Protein AF-A0A0L0WC09-F1 (afdb_monomer_lite)

Foldseek 3Di:
DPDPPDDCVVVVVVVVVVVLVVLVVVCVVLVVVVVVPDDDDLVVSCVVSVNDSVVSVVSVVVCVVVPVDPDD

Structure (mmCIF, N/CA/C/O backbone):
data_AF-A0A0L0WC09-F1
#
_entry.id   AF-A0A0L0WC09-F1
#
loop_
_atom_site.group_PDB
_atom_site.id
_atom_site.type_symbol
_atom_site.label_atom_id
_atom_site.label_alt_id
_atom_site.label_comp_id
_atom_site.label_asym_id
_atom_site.label_entity_id
_atom_site.label_seq_id
_atom_site.pdbx_PDB_ins_code
_atom_site.Cartn_x
_atom_site.Cartn_y
_atom_site.Cartn_z
_atom_site.occupancy
_atom_site.B_iso_or_equiv
_atom_site.auth_seq_id
_atom_site.auth_comp_id
_atom_site.auth_asym_id
_atom_site.auth_atom_id
_atom_site.pdbx_PDB_model_num
ATOM 1 N N . MET A 1 1 ? 11.455 -1.512 -40.366 1.00 43.62 1 MET A N 1
ATOM 2 C CA . MET A 1 1 ? 11.742 -2.296 -39.147 1.00 43.62 1 MET A CA 1
ATOM 3 C C . MET A 1 1 ? 12.034 -1.276 -38.068 1.00 43.62 1 MET A C 1
ATOM 5 O O . MET A 1 1 ? 13.038 -0.592 -38.190 1.00 43.62 1 MET A O 1
ATOM 9 N N . GLU A 1 2 ? 11.104 -1.056 -37.137 1.00 51.56 2 GLU A N 1
ATOM 10 C CA . GLU A 1 2 ? 11.343 -0.137 -36.017 1.00 51.56 2 GLU A CA 1
ATOM 11 C C . GLU A 1 2 ? 12.514 -0.6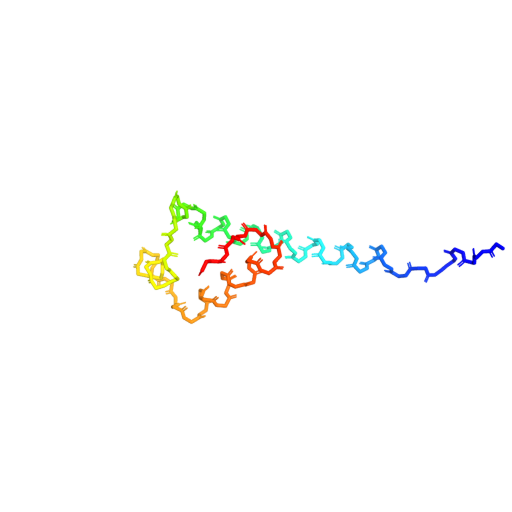47 -35.178 1.00 51.56 2 GLU A C 1
ATOM 13 O O . GLU A 1 2 ? 12.626 -1.840 -34.898 1.00 51.56 2 GLU A O 1
ATOM 18 N N . ASP A 1 3 ? 13.417 0.265 -34.846 1.00 50.97 3 ASP A N 1
ATOM 19 C CA . ASP A 1 3 ? 14.677 0.006 -34.168 1.00 50.97 3 ASP A CA 1
ATOM 20 C C . ASP A 1 3 ? 14.399 -0.374 -32.699 1.00 50.97 3 ASP A C 1
ATOM 22 O O . ASP A 1 3 ? 14.159 0.472 -31.841 1.00 50.97 3 ASP A O 1
ATOM 26 N N . ILE A 1 4 ? 14.393 -1.676 -32.396 1.00 58.06 4 ILE A N 1
ATOM 2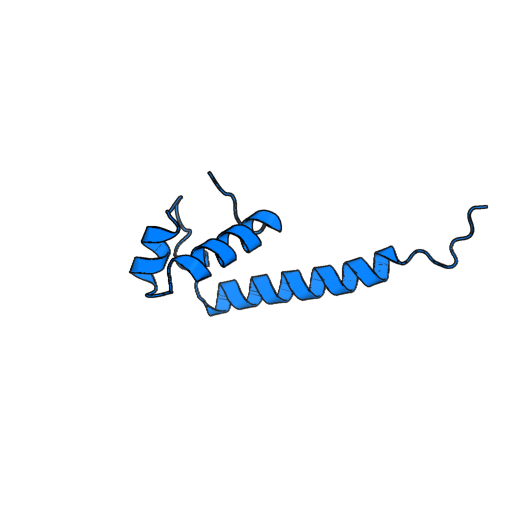7 C CA . ILE A 1 4 ? 14.082 -2.251 -31.066 1.00 58.06 4 ILE A CA 1
ATOM 28 C C . ILE A 1 4 ? 15.144 -1.872 -29.998 1.00 58.06 4 ILE A C 1
ATOM 30 O O . ILE A 1 4 ? 15.032 -2.237 -28.829 1.00 58.06 4 ILE A O 1
ATOM 34 N N . LYS A 1 5 ? 16.192 -1.112 -30.345 1.00 62.34 5 LYS A N 1
ATOM 35 C CA . LYS A 1 5 ? 17.418 -1.017 -29.538 1.00 62.34 5 LYS A CA 1
ATOM 36 C C . LYS A 1 5 ? 17.378 -0.170 -28.258 1.00 62.34 5 LYS A C 1
ATOM 38 O O . LYS A 1 5 ? 18.311 -0.312 -27.476 1.00 62.34 5 LYS A O 1
ATOM 43 N N . TYR A 1 6 ? 16.347 0.635 -27.978 1.00 71.94 6 TYR A N 1
ATOM 44 C CA . TYR A 1 6 ? 16.317 1.471 -26.757 1.00 71.94 6 TYR A CA 1
ATOM 45 C C . TYR A 1 6 ? 14.911 1.754 -26.205 1.00 71.94 6 TYR A C 1
ATOM 47 O O . TYR A 1 6 ? 14.587 2.898 -25.904 1.00 71.94 6 TYR A O 1
ATOM 55 N N . ASN A 1 7 ? 14.044 0.750 -26.043 1.00 82.62 7 ASN A N 1
ATOM 56 C CA . ASN A 1 7 ? 12.804 0.972 -25.290 1.00 82.62 7 ASN A CA 1
ATOM 57 C C . ASN A 1 7 ? 13.105 0.960 -23.775 1.00 82.62 7 ASN A C 1
ATOM 59 O O . ASN A 1 7 ? 13.419 -0.110 -23.253 1.00 82.62 7 ASN A O 1
ATOM 63 N N . PRO A 1 8 ? 13.000 2.085 -23.036 1.00 88.88 8 PRO A N 1
ATOM 64 C CA . PRO A 1 8 ? 13.327 2.107 -21.611 1.00 88.88 8 PRO A CA 1
ATOM 65 C C . PRO A 1 8 ? 12.200 1.541 -20.729 1.00 88.88 8 PRO A C 1
ATOM 67 O O . PRO A 1 8 ? 12.395 1.326 -19.531 1.00 88.88 8 PRO A O 1
ATOM 70 N N . LYS A 1 9 ? 11.017 1.283 -21.305 1.00 93.50 9 LYS A N 1
ATOM 71 C CA . LYS A 1 9 ? 9.821 0.811 -20.596 1.00 93.50 9 LYS A CA 1
ATOM 72 C C . LYS A 1 9 ? 10.068 -0.419 -19.707 1.00 93.50 9 LYS A C 1
ATOM 74 O O . LYS A 1 9 ? 9.590 -0.392 -18.576 1.00 93.50 9 LYS A O 1
ATOM 79 N N . PRO A 1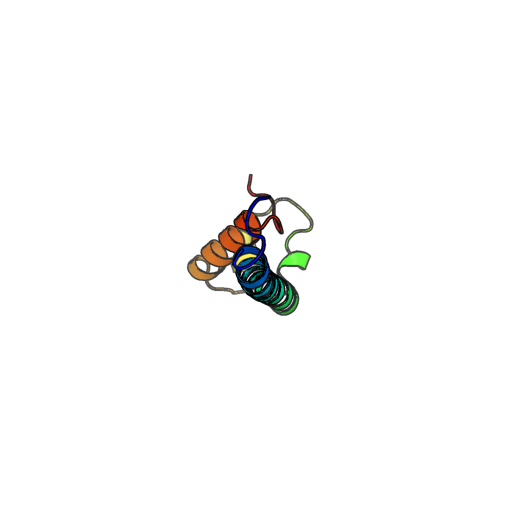 10 ? 10.821 -1.460 -20.122 1.00 92.94 10 PRO A N 1
ATOM 80 C CA . PRO A 1 10 ? 11.088 -2.607 -19.255 1.00 92.94 10 PRO A CA 1
ATOM 81 C C . PRO A 1 10 ? 11.817 -2.224 -17.961 1.00 92.94 10 PRO A C 1
ATOM 83 O O . PRO A 1 10 ? 11.451 -2.714 -16.897 1.00 92.94 10 PRO A O 1
ATOM 86 N N . TYR A 1 11 ? 12.787 -1.307 -18.022 1.00 93.12 11 TYR A N 1
ATOM 87 C CA . TYR A 1 11 ? 13.524 -0.851 -16.839 1.00 93.12 11 TYR A CA 1
ATOM 88 C C . TYR A 1 11 ? 12.637 -0.035 -15.896 1.00 93.12 11 TYR A C 1
ATOM 90 O O . TYR A 1 11 ? 12.653 -0.259 -14.687 1.00 93.12 11 TYR A O 1
ATOM 98 N N . TYR A 1 12 ? 11.817 0.870 -16.441 1.00 95.38 12 TYR A N 1
ATOM 99 C CA . TYR A 1 12 ? 10.852 1.621 -15.635 1.00 95.38 12 TYR A CA 1
ATOM 100 C C . TYR A 1 12 ? 9.831 0.701 -14.966 1.00 95.38 12 TYR A C 1
ATOM 102 O O . TYR A 1 12 ? 9.551 0.873 -13.782 1.00 95.38 12 TYR A O 1
ATOM 110 N N . ASN A 1 13 ? 9.344 -0.317 -15.679 1.00 95.88 13 ASN A N 1
ATOM 111 C CA . ASN A 1 13 ? 8.437 -1.312 -15.116 1.00 95.88 13 ASN A CA 1
ATOM 112 C C . ASN A 1 13 ? 9.094 -2.098 -13.975 1.00 95.88 13 ASN A C 1
ATOM 114 O O . ASN A 1 13 ? 8.462 -2.308 -12.949 1.00 95.88 13 ASN A O 1
ATOM 118 N N . MET A 1 14 ? 10.365 -2.495 -14.102 1.00 96.88 14 MET A N 1
ATOM 119 C CA . MET A 1 14 ? 11.080 -3.177 -13.013 1.00 96.88 14 MET A CA 1
ATOM 120 C C . MET A 1 14 ? 11.157 -2.310 -11.750 1.00 96.88 14 MET A C 1
ATOM 122 O O . MET A 1 14 ? 10.881 -2.793 -10.653 1.00 96.88 14 MET A O 1
ATOM 126 N N . VAL A 1 15 ? 11.489 -1.023 -11.899 1.00 97.06 15 VAL A N 1
ATOM 127 C CA . VAL A 1 15 ? 11.544 -0.078 -10.771 1.00 97.06 15 VAL A CA 1
ATOM 128 C C . VAL A 1 15 ? 10.158 0.143 -10.165 1.00 97.06 15 VAL A C 1
ATOM 130 O O . VAL A 1 15 ? 10.029 0.189 -8.942 1.00 97.06 15 VAL A O 1
ATOM 133 N N . GLN A 1 16 ? 9.126 0.270 -10.999 1.00 96.31 16 GLN A N 1
ATOM 134 C CA . GLN A 1 16 ? 7.751 0.456 -10.542 1.00 96.31 16 GLN A CA 1
ATOM 135 C C . GLN A 1 16 ? 7.250 -0.771 -9.774 1.00 96.31 16 GLN A C 1
ATOM 137 O O . GLN A 1 16 ? 6.808 -0.633 -8.636 1.00 96.31 16 GLN A O 1
ATOM 142 N N . ASN A 1 17 ? 7.434 -1.970 -10.331 1.00 96.88 17 ASN A N 1
ATOM 143 C CA . ASN A 1 17 ? 7.054 -3.227 -9.688 1.00 96.88 17 ASN A CA 1
ATOM 144 C C . ASN A 1 17 ? 7.761 -3.405 -8.340 1.00 96.88 17 ASN A C 1
ATOM 146 O O . ASN A 1 17 ? 7.148 -3.856 -7.374 1.00 96.88 17 ASN A O 1
ATOM 150 N N . TYR A 1 18 ? 9.041 -3.028 -8.248 1.00 98.00 18 TYR A N 1
ATOM 151 C CA . TYR A 1 18 ? 9.774 -3.060 -6.984 1.00 98.00 18 TYR A CA 1
ATOM 152 C C . TYR A 1 18 ? 9.129 -2.149 -5.928 1.00 98.00 18 TYR A C 1
ATOM 154 O O . TYR A 1 18 ? 8.891 -2.593 -4.806 1.00 98.00 18 TYR A O 1
ATOM 162 N N . LYS A 1 19 ? 8.785 -0.906 -6.288 1.00 97.06 19 LYS A N 1
ATOM 163 C CA . LYS A 1 19 ? 8.122 0.042 -5.375 1.00 97.06 19 LYS A CA 1
ATOM 164 C C . LYS A 1 19 ? 6.742 -0.449 -4.936 1.00 97.06 19 LYS A C 1
ATOM 166 O O . LYS A 1 19 ? 6.433 -0.403 -3.749 1.00 97.06 19 LYS A O 1
ATOM 171 N N . GLU A 1 20 ? 5.932 -0.947 -5.865 1.00 97.75 20 GLU A N 1
ATOM 172 C CA . GLU A 1 20 ? 4.605 -1.503 -5.561 1.00 97.75 20 GLU A CA 1
ATOM 173 C C . GLU A 1 20 ? 4.705 -2.729 -4.650 1.00 97.75 20 GLU A C 1
ATOM 175 O O . GLU A 1 20 ? 3.961 -2.850 -3.680 1.00 97.75 20 GLU A O 1
ATOM 180 N N . THR A 1 21 ? 5.704 -3.584 -4.874 1.00 98.00 21 THR A N 1
ATOM 181 C CA . THR A 1 21 ? 5.982 -4.736 -4.008 1.00 98.00 21 THR A CA 1
ATOM 182 C C . THR A 1 21 ? 6.378 -4.297 -2.592 1.00 98.00 21 THR A C 1
ATOM 184 O O . THR A 1 21 ? 5.927 -4.884 -1.609 1.00 98.00 21 THR A O 1
ATOM 187 N N . GLN A 1 22 ? 7.183 -3.238 -2.447 1.00 98.12 22 GLN A N 1
ATOM 188 C CA . GLN A 1 22 ? 7.506 -2.671 -1.131 1.00 98.12 22 GLN A CA 1
ATOM 189 C C . GLN A 1 22 ? 6.271 -2.095 -0.424 1.00 98.12 22 GLN A C 1
ATOM 191 O O . GLN A 1 22 ? 6.125 -2.244 0.794 1.00 98.12 22 GLN A O 1
ATOM 196 N N . LEU A 1 23 ? 5.368 -1.454 -1.170 1.00 97.75 23 LEU A N 1
ATOM 197 C CA . LEU A 1 23 ? 4.096 -0.971 -0.635 1.00 97.75 23 LEU A CA 1
ATOM 198 C C . LEU A 1 23 ? 3.223 -2.136 -0.157 1.00 97.75 23 LEU A C 1
ATOM 200 O O . LEU A 1 23 ? 2.748 -2.100 0.972 1.00 97.75 23 LEU A O 1
ATOM 204 N N . LEU A 1 24 ? 3.113 -3.213 -0.936 1.00 97.69 24 LEU A N 1
ATOM 205 C CA . LEU A 1 24 ? 2.399 -4.422 -0.521 1.00 97.69 24 LEU A CA 1
ATOM 206 C C . LEU A 1 24 ? 2.971 -5.009 0.778 1.00 97.69 24 LEU A C 1
ATOM 208 O O . LEU A 1 24 ? 2.233 -5.254 1.731 1.00 97.69 24 LEU A O 1
ATOM 212 N N . PHE A 1 25 ? 4.291 -5.199 0.855 1.00 98.12 25 PHE A N 1
ATOM 213 C CA . PHE A 1 25 ? 4.913 -5.758 2.058 1.00 98.12 25 PHE A CA 1
ATOM 214 C C . PHE A 1 25 ? 4.777 -4.852 3.282 1.00 98.12 25 PHE A C 1
ATOM 216 O O . PHE A 1 25 ? 4.614 -5.352 4.396 1.00 98.12 25 PHE A O 1
ATOM 223 N N . SER A 1 26 ? 4.823 -3.531 3.103 1.00 97.25 26 SER A N 1
ATOM 224 C CA . SER A 1 26 ? 4.554 -2.612 4.213 1.00 97.25 26 SER A CA 1
ATOM 225 C C . SER A 1 26 ? 3.103 -2.699 4.687 1.00 97.25 26 SER A C 1
ATOM 227 O O . SER A 1 26 ? 2.892 -2.655 5.894 1.00 97.25 26 SER A O 1
ATOM 229 N N . ALA A 1 27 ? 2.132 -2.928 3.798 1.00 96.56 27 ALA A N 1
ATOM 230 C CA . ALA A 1 27 ? 0.721 -3.034 4.172 1.00 96.56 27 ALA A CA 1
ATOM 231 C C . ALA A 1 27 ? 0.467 -4.299 4.998 1.00 96.56 27 ALA A C 1
ATOM 233 O O . ALA A 1 27 ? -0.235 -4.241 6.003 1.00 96.56 27 ALA A O 1
ATOM 234 N N . ILE A 1 28 ? 1.116 -5.410 4.628 1.00 96.31 28 ILE A N 1
ATOM 235 C CA . ILE A 1 28 ? 1.116 -6.657 5.409 1.00 96.31 28 ILE A CA 1
ATOM 236 C C . ILE A 1 28 ? 1.757 -6.427 6.782 1.00 96.31 28 ILE A C 1
ATOM 238 O O . ILE A 1 28 ? 1.205 -6.821 7.801 1.00 96.31 28 ILE A O 1
ATOM 242 N N . ARG A 1 29 ? 2.921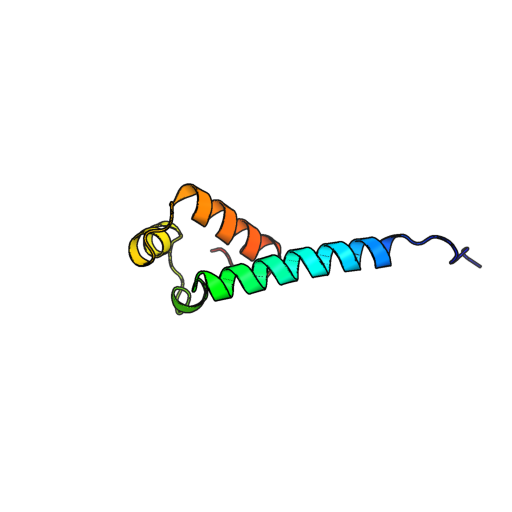 -5.770 6.830 1.00 96.44 29 ARG A N 1
ATOM 243 C CA . ARG A 1 29 ? 3.641 -5.527 8.091 1.00 96.44 29 ARG A CA 1
ATOM 244 C C . ARG A 1 29 ? 2.883 -4.599 9.044 1.00 96.44 29 ARG A C 1
ATOM 246 O O . ARG A 1 29 ? 3.042 -4.728 10.254 1.00 96.44 29 ARG A O 1
ATOM 253 N N . LEU A 1 30 ? 2.131 -3.651 8.497 1.00 94.31 30 LEU A N 1
ATOM 254 C CA . LEU A 1 30 ? 1.276 -2.723 9.236 1.00 94.31 30 LEU A CA 1
ATOM 255 C C . LEU A 1 30 ? -0.123 -3.298 9.509 1.00 94.31 30 LEU A C 1
ATOM 257 O O . LEU A 1 30 ? -0.976 -2.578 10.011 1.00 94.31 30 LEU A O 1
ATOM 261 N N . ASP A 1 31 ? -0.365 -4.559 9.150 1.00 94.44 31 ASP A N 1
ATOM 262 C CA . ASP A 1 31 ? -1.637 -5.258 9.349 1.00 94.44 31 ASP A CA 1
ATOM 263 C C . ASP A 1 31 ? -2.866 -4.536 8.759 1.00 94.44 31 ASP A C 1
ATOM 265 O O . ASP A 1 31 ? -3.990 -4.659 9.235 1.00 94.44 31 ASP A O 1
ATOM 269 N N . ILE A 1 32 ? -2.666 -3.779 7.674 1.00 95.25 32 ILE A N 1
ATOM 270 C CA . ILE A 1 32 ? -3.723 -2.952 7.070 1.00 95.25 32 ILE A CA 1
ATOM 271 C C . ILE A 1 32 ? -4.865 -3.806 6.519 1.00 95.25 32 ILE A C 1
ATOM 273 O O . ILE A 1 32 ? -6.022 -3.409 6.594 1.00 95.25 32 ILE A O 1
ATOM 277 N N . PHE A 1 33 ? -4.557 -4.978 5.961 1.00 94.56 33 PHE A N 1
ATOM 278 C CA . PHE A 1 33 ? -5.564 -5.837 5.336 1.00 94.56 33 PHE A CA 1
ATOM 279 C C . PHE A 1 33 ? -6.520 -6.486 6.339 1.00 94.56 33 PHE A C 1
ATOM 281 O O . PHE A 1 33 ? -7.655 -6.780 5.970 1.00 94.56 33 PHE A O 1
ATOM 288 N N . SER A 1 34 ? -6.106 -6.661 7.595 1.00 94.06 34 SER A N 1
ATOM 289 C CA . SER A 1 34 ? -6.975 -7.196 8.649 1.00 94.06 34 SER A CA 1
ATOM 290 C C . SER A 1 34 ? -8.114 -6.234 9.000 1.00 94.06 34 SER A C 1
ATOM 292 O O . SER A 1 34 ? -9.220 -6.669 9.311 1.00 94.06 34 SER A O 1
ATOM 294 N N . GLU A 1 35 ? -7.885 -4.928 8.845 1.00 94.06 35 GLU A N 1
ATOM 295 C CA . GLU A 1 35 ? -8.888 -3.881 9.075 1.00 94.06 35 GLU A CA 1
ATOM 296 C C . GLU A 1 35 ? -9.888 -3.735 7.913 1.00 94.06 35 GLU A C 1
ATOM 298 O O . GLU A 1 35 ? -10.911 -3.073 8.054 1.00 94.06 35 GLU A O 1
ATOM 303 N N . LEU A 1 36 ? -9.619 -4.357 6.761 1.00 91.88 36 LEU A N 1
ATOM 304 C CA . LEU A 1 36 ? -10.360 -4.169 5.506 1.00 91.88 36 LEU A CA 1
ATOM 305 C C . LEU A 1 36 ? -11.328 -5.322 5.190 1.00 91.88 36 LEU A C 1
ATOM 307 O O . LEU A 1 36 ? -11.604 -5.609 4.025 1.00 91.88 36 LEU A O 1
ATOM 311 N N . SER A 1 37 ? -11.841 -6.002 6.219 1.00 86.69 37 SER A N 1
ATOM 312 C CA . SER A 1 37 ? -12.860 -7.054 6.051 1.00 86.69 37 SER A CA 1
ATOM 313 C C . SER A 1 37 ? -14.190 -6.518 5.498 1.00 86.69 37 SER A C 1
ATOM 315 O O . SER A 1 37 ? -14.906 -7.241 4.806 1.00 86.69 37 SER A O 1
ATOM 317 N N . GLU A 1 38 ? -14.480 -5.238 5.741 1.00 89.88 38 GLU A N 1
ATOM 318 C CA . GLU A 1 38 ? -15.604 -4.482 5.191 1.00 89.88 38 GLU A CA 1
ATOM 319 C C . GLU A 1 38 ? -15.136 -3.088 4.729 1.00 89.88 38 GLU A C 1
ATOM 321 O O . GLU A 1 38 ? -13.998 -2.680 4.970 1.00 89.88 38 GLU A O 1
ATOM 326 N N . PHE A 1 39 ? -16.013 -2.332 4.056 1.00 92.00 39 PHE A N 1
ATOM 327 C CA . PHE A 1 39 ? -15.733 -0.924 3.759 1.00 92.00 39 PHE A CA 1
ATOM 328 C C . PHE A 1 39 ? -15.621 -0.131 5.065 1.00 92.00 39 PHE A C 1
ATOM 330 O O . PHE A 1 39 ? -16.597 -0.004 5.799 1.00 92.00 39 PHE A O 1
ATOM 337 N N . ILE A 1 40 ? -14.446 0.443 5.304 1.00 94.81 40 ILE A N 1
ATOM 338 C CA . ILE A 1 40 ? -14.096 1.151 6.536 1.00 94.81 40 ILE A CA 1
ATOM 339 C C . ILE A 1 40 ? -13.434 2.492 6.203 1.00 94.81 40 ILE A C 1
ATOM 341 O O . ILE A 1 40 ? -12.779 2.648 5.164 1.00 94.81 40 ILE A O 1
ATOM 345 N N . SER A 1 41 ? -13.611 3.489 7.067 1.00 93.94 41 SER A N 1
ATOM 346 C CA . SER A 1 41 ? -12.972 4.795 6.890 1.00 93.94 41 SER A CA 1
ATOM 347 C C . SER A 1 41 ? -11.499 4.782 7.317 1.00 93.94 41 SER A C 1
ATOM 349 O O . SER A 1 41 ? -11.089 4.056 8.221 1.00 93.94 41 SER A O 1
ATOM 351 N N . ALA A 1 42 ? -10.680 5.644 6.706 1.00 94.12 42 ALA A N 1
ATOM 352 C CA . ALA A 1 42 ? -9.285 5.821 7.123 1.00 94.12 42 ALA A CA 1
ATOM 353 C C . ALA A 1 42 ? -9.178 6.297 8.586 1.00 94.12 42 ALA A C 1
ATOM 355 O O . ALA A 1 42 ? -8.202 6.004 9.276 1.00 94.12 42 ALA A O 1
ATOM 356 N N . GLU A 1 43 ? -10.181 7.041 9.051 1.00 94.88 43 GLU A N 1
ATOM 357 C CA . GLU A 1 43 ? -10.376 7.446 10.437 1.00 94.88 43 GLU A CA 1
ATOM 358 C C . GLU A 1 43 ? -10.501 6.260 11.391 1.00 94.88 43 GLU A C 1
ATOM 360 O O . GLU A 1 43 ? -9.785 6.223 12.390 1.00 94.88 43 GLU A O 1
ATOM 365 N N . GLU A 1 44 ? -11.377 5.306 11.086 1.00 95.00 44 GLU A N 1
ATOM 366 C CA . GLU A 1 44 ? -11.595 4.123 11.923 1.00 95.00 44 GLU A CA 1
ATOM 367 C C . GLU A 1 44 ? -10.352 3.236 11.955 1.00 95.00 44 GLU A C 1
ATOM 369 O O . GLU A 1 44 ? -9.910 2.865 13.040 1.00 95.00 44 GLU A O 1
ATOM 374 N N . ILE A 1 45 ? -9.700 3.007 10.808 1.00 95.25 45 ILE A N 1
ATOM 375 C CA . ILE A 1 45 ? -8.432 2.259 10.772 1.00 95.25 45 ILE A CA 1
ATOM 376 C C . ILE A 1 45 ? -7.379 2.953 11.652 1.00 95.25 45 ILE A C 1
ATOM 378 O O . ILE A 1 45 ? -6.671 2.295 12.415 1.00 95.25 45 ILE A O 1
ATOM 382 N N . ALA A 1 46 ? -7.267 4.287 11.598 1.00 96.00 46 ALA A N 1
ATOM 383 C CA . ALA A 1 46 ? -6.328 5.030 12.444 1.00 96.00 46 ALA A CA 1
ATOM 384 C C . ALA A 1 46 ? -6.635 4.864 13.941 1.00 96.00 46 ALA A C 1
ATOM 386 O O . ALA A 1 46 ? -5.709 4.780 14.748 1.00 96.00 46 ALA A O 1
ATOM 387 N N . MET A 1 47 ? -7.917 4.812 14.314 1.00 95.81 47 MET A N 1
ATOM 388 C CA . MET A 1 47 ? -8.342 4.583 15.696 1.00 95.81 47 MET A CA 1
ATOM 389 C C . MET A 1 47 ? -8.031 3.157 16.162 1.00 95.81 47 MET A C 1
ATOM 391 O O . MET A 1 47 ? -7.512 2.998 17.265 1.00 95.81 47 MET A O 1
ATOM 395 N N . ASN A 1 48 ? -8.281 2.148 15.324 1.00 94.75 48 ASN A N 1
ATOM 396 C CA . ASN A 1 48 ? -8.060 0.737 15.656 1.00 94.75 48 ASN A CA 1
ATOM 397 C C . ASN A 1 48 ? -6.569 0.392 15.775 1.00 94.75 48 ASN A C 1
ATOM 399 O O . ASN A 1 48 ? -6.153 -0.318 16.687 1.00 94.75 48 ASN A O 1
ATOM 403 N N . THR A 1 49 ? -5.752 0.939 14.875 1.00 94.19 49 THR A N 1
ATOM 404 C CA . THR A 1 49 ? -4.312 0.638 14.788 1.00 94.19 49 THR A CA 1
ATOM 405 C C . THR A 1 49 ? -3.435 1.580 15.617 1.00 94.19 49 THR A C 1
ATOM 407 O O . THR A 1 49 ? -2.259 1.299 15.854 1.00 94.19 49 THR A O 1
ATOM 410 N N . GLY A 1 50 ? -3.969 2.734 16.028 1.00 96.00 50 GLY A N 1
ATOM 411 C CA . GLY A 1 50 ? -3.202 3.808 16.661 1.00 96.00 50 GLY A CA 1
ATOM 412 C C . GLY A 1 50 ? -2.269 4.561 15.702 1.00 96.00 50 GLY A C 1
ATOM 413 O O . GLY A 1 50 ? -1.431 5.352 16.144 1.00 96.00 50 GLY A O 1
ATOM 414 N N . TYR A 1 51 ? -2.377 4.336 14.389 1.00 96.25 51 TYR A N 1
ATOM 415 C CA . TYR A 1 51 ? -1.559 5.034 13.402 1.00 96.25 51 TYR A CA 1
ATOM 416 C C . TYR A 1 51 ? -1.967 6.495 13.231 1.00 96.25 51 TYR A C 1
ATOM 418 O O . TYR A 1 51 ? -3.115 6.900 13.410 1.00 96.25 51 TYR A O 1
ATOM 426 N N . ASN A 1 52 ? -1.002 7.325 12.828 1.00 96.81 52 ASN A N 1
ATOM 427 C CA . ASN A 1 52 ? -1.294 8.719 12.532 1.00 96.81 52 ASN A CA 1
ATOM 428 C C . ASN A 1 52 ? -2.275 8.817 11.355 1.00 96.81 52 ASN A C 1
ATOM 430 O O . ASN A 1 52 ? -1.935 8.454 10.228 1.00 96.81 52 ASN A O 1
ATOM 434 N N . LYS A 1 53 ? -3.449 9.401 11.609 1.00 95.62 53 LYS A N 1
ATOM 435 C CA . LYS A 1 53 ? -4.529 9.575 10.629 1.00 95.62 53 LYS A CA 1
ATOM 436 C C . LYS A 1 53 ? -4.067 10.166 9.293 1.00 95.62 53 LYS A C 1
ATOM 438 O O . LYS A 1 53 ? -4.465 9.687 8.235 1.00 95.62 53 LYS A O 1
ATOM 443 N N . ARG A 1 54 ? -3.231 11.211 9.314 1.00 95.69 54 ARG A N 1
ATOM 444 C CA . ARG A 1 54 ? -2.789 11.891 8.086 1.00 95.69 54 ARG A CA 1
ATOM 445 C C . ARG A 1 54 ? -1.880 10.991 7.256 1.00 95.69 54 ARG A C 1
ATOM 447 O O . ARG A 1 54 ? -2.091 10.856 6.053 1.00 95.69 54 ARG A O 1
ATOM 454 N N . SER A 1 55 ? -0.887 10.382 7.899 1.00 95.81 55 SER A N 1
ATOM 455 C CA . SER A 1 55 ? 0.051 9.470 7.237 1.00 95.81 55 SER A CA 1
ATOM 456 C C . SER A 1 55 ? -0.661 8.232 6.700 1.00 95.81 55 SER A C 1
ATOM 458 O O . SER A 1 55 ? -0.435 7.851 5.553 1.00 95.81 55 SER A O 1
ATOM 460 N N . LEU A 1 56 ? -1.568 7.656 7.492 1.00 96.38 56 LEU A N 1
ATOM 461 C CA . LEU A 1 56 ? -2.375 6.513 7.083 1.00 96.38 56 LEU A CA 1
ATOM 462 C C . LEU A 1 56 ? -3.268 6.858 5.887 1.00 96.38 56 LEU A C 1
ATOM 464 O O . LEU A 1 56 ? -3.305 6.107 4.920 1.00 96.38 56 LEU A O 1
ATOM 468 N N . GLY A 1 57 ? -3.910 8.028 5.889 1.00 96.19 57 GLY A N 1
ATOM 469 C CA . GLY A 1 57 ? -4.712 8.482 4.753 1.00 96.19 57 GLY A CA 1
ATOM 470 C C . GLY A 1 57 ? -3.908 8.569 3.450 1.00 96.19 57 GLY A C 1
ATOM 471 O O . GLY A 1 57 ? -4.365 8.096 2.411 1.00 96.19 57 GLY A O 1
ATOM 472 N N . PHE A 1 58 ? -2.690 9.122 3.479 1.00 96.88 58 PHE A N 1
ATOM 473 C CA . PHE A 1 58 ? -1.815 9.125 2.297 1.00 96.88 58 PHE A CA 1
ATOM 474 C C . PHE A 1 58 ? -1.425 7.719 1.855 1.00 96.88 58 PHE A C 1
ATOM 476 O O . PHE A 1 58 ? -1.397 7.429 0.658 1.00 96.88 58 PHE A O 1
ATOM 483 N N . TYR A 1 59 ? -1.152 6.848 2.818 1.00 96.81 59 TYR A N 1
ATOM 484 C CA . TYR A 1 59 ? -0.768 5.477 2.549 1.00 96.81 59 TYR A CA 1
ATOM 485 C C . TYR A 1 59 ? -1.901 4.680 1.889 1.00 96.81 59 TYR A C 1
ATOM 487 O O . TYR A 1 59 ? -1.699 4.118 0.816 1.00 96.81 59 TYR A O 1
ATOM 495 N N . LEU A 1 60 ? -3.116 4.734 2.439 1.00 96.62 60 LEU A N 1
ATOM 496 C CA . LEU A 1 60 ? -4.300 4.084 1.868 1.00 96.62 60 LEU A CA 1
ATOM 497 C C . LEU A 1 60 ? -4.632 4.619 0.469 1.00 96.62 60 LEU A C 1
ATOM 499 O O . LEU A 1 60 ? -4.927 3.840 -0.432 1.00 96.62 60 LEU A O 1
ATOM 503 N N . ASN A 1 61 ? -4.507 5.934 0.246 1.00 96.62 61 ASN A N 1
ATOM 504 C CA . ASN A 1 61 ? -4.664 6.510 -1.094 1.00 96.62 61 ASN A CA 1
ATOM 505 C C . ASN A 1 61 ? -3.612 5.978 -2.079 1.00 96.62 61 ASN A C 1
ATOM 507 O O . ASN A 1 61 ? -3.929 5.752 -3.243 1.00 96.62 61 ASN A O 1
ATOM 511 N N . THR A 1 62 ? -2.375 5.776 -1.618 1.00 96.94 62 THR A N 1
ATOM 512 C CA . THR A 1 62 ? -1.298 5.217 -2.447 1.00 96.94 62 THR A CA 1
ATOM 513 C C . THR A 1 62 ? -1.598 3.767 -2.812 1.00 96.94 62 THR A C 1
ATOM 515 O O . THR A 1 62 ? -1.477 3.397 -3.974 1.00 96.94 62 THR A O 1
ATOM 518 N N . LEU A 1 63 ? -2.043 2.955 -1.847 1.00 97.19 63 LEU A N 1
ATOM 519 C CA . LEU A 1 63 ? -2.457 1.572 -2.098 1.00 97.19 63 LEU A CA 1
ATOM 520 C C . LEU A 1 63 ? -3.636 1.507 -3.080 1.00 97.19 63 LEU A C 1
ATOM 522 O O . LEU A 1 63 ? -3.634 0.676 -3.986 1.00 97.19 63 LEU A O 1
ATOM 526 N N . ALA A 1 64 ? -4.600 2.423 -2.958 1.00 96.44 64 ALA A N 1
ATOM 527 C CA . ALA A 1 64 ? -5.717 2.511 -3.891 1.00 96.44 64 ALA A CA 1
ATOM 528 C C . ALA A 1 64 ? -5.278 2.916 -5.306 1.00 96.44 64 ALA A C 1
ATOM 530 O O . ALA A 1 64 ? -5.738 2.338 -6.288 1.00 96.44 64 ALA A O 1
ATOM 531 N N . SER A 1 65 ? -4.339 3.861 -5.445 1.00 96.25 65 SER A N 1
ATOM 532 C CA . SER A 1 65 ? -3.880 4.309 -6.768 1.00 96.25 65 SER A CA 1
ATOM 533 C C . SER A 1 65 ? -3.092 3.248 -7.539 1.00 96.25 65 SER A C 1
ATOM 535 O O . SER A 1 65 ? -2.990 3.347 -8.758 1.00 96.25 65 SER A O 1
ATOM 537 N N . ILE A 1 66 ? -2.525 2.260 -6.840 1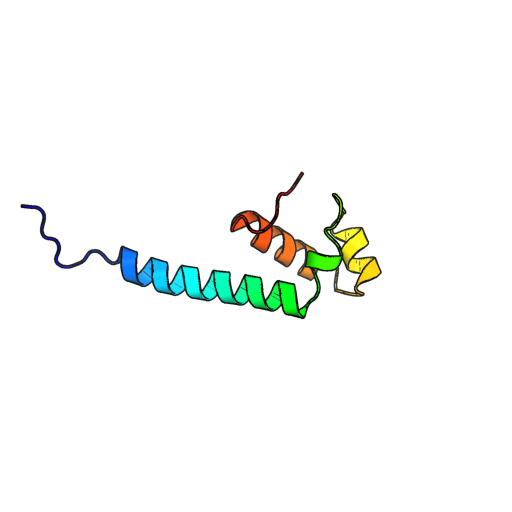.00 95.00 66 ILE A N 1
ATOM 538 C CA . ILE A 1 66 ? -1.850 1.103 -7.453 1.00 95.00 66 ILE A CA 1
ATOM 539 C C . ILE A 1 66 ? -2.759 -0.133 -7.539 1.00 95.00 66 ILE A C 1
ATOM 541 O O . ILE A 1 66 ? -2.293 -1.218 -7.869 1.00 95.00 66 ILE A O 1
ATOM 545 N N . GLY A 1 67 ? -4.055 0.017 -7.243 1.00 94.75 67 GLY A N 1
ATOM 546 C CA . GLY A 1 67 ? -5.053 -1.041 -7.400 1.00 94.75 67 GLY A CA 1
ATOM 547 C C . GLY A 1 67 ? -5.014 -2.135 -6.333 1.00 94.75 67 GLY A C 1
ATOM 548 O O . GLY A 1 67 ? -5.621 -3.182 -6.530 1.00 94.75 67 GLY A O 1
ATOM 549 N N . LEU A 1 68 ? -4.321 -1.916 -5.210 1.00 94.44 68 LEU A N 1
ATOM 550 C CA . LEU A 1 68 ? -4.355 -2.853 -4.082 1.00 94.44 68 LEU A CA 1
ATOM 551 C C . LEU A 1 68 ? -5.595 -2.669 -3.205 1.00 94.44 68 LEU A C 1
ATOM 553 O O . LEU A 1 68 ? -5.956 -3.597 -2.492 1.00 94.44 68 LEU A O 1
ATOM 557 N N . LEU A 1 69 ? -6.225 -1.491 -3.251 1.00 95.00 69 LEU A N 1
ATOM 558 C CA . LEU A 1 69 ? -7.454 -1.166 -2.529 1.00 95.00 69 LEU A CA 1
ATOM 559 C C . LEU A 1 69 ? -8.449 -0.463 -3.450 1.00 95.00 69 LEU A C 1
ATOM 561 O O . LEU A 1 69 ? -8.061 0.257 -4.370 1.00 95.00 69 LEU A O 1
ATOM 565 N N . GLU A 1 70 ? -9.731 -0.596 -3.138 1.00 92.75 70 GLU A N 1
ATOM 566 C CA . GLU A 1 70 ? -10.777 0.228 -3.733 1.00 92.75 70 GLU A CA 1
ATOM 567 C C . GLU A 1 70 ? -11.146 1.366 -2.782 1.00 92.75 70 GLU A C 1
ATOM 569 O O . GLU A 1 70 ? -11.221 1.189 -1.565 1.00 92.75 70 GLU A O 1
ATOM 574 N N . LYS A 1 71 ? -11.383 2.554 -3.341 1.00 89.00 71 LYS A N 1
ATOM 575 C CA . LYS A 1 71 ? -11.853 3.717 -2.590 1.00 89.00 71 LYS A CA 1
ATOM 576 C C . LYS A 1 71 ? -13.270 4.054 -3.032 1.00 89.00 71 LYS A C 1
ATOM 578 O O . LYS A 1 71 ? -13.501 4.246 -4.225 1.00 89.00 71 LYS A O 1
ATOM 583 N N . LYS A 1 72 ? -14.183 4.130 -2.066 1.00 81.75 72 LYS A N 1
ATOM 584 C CA . LYS A 1 72 ? -15.588 4.492 -2.266 1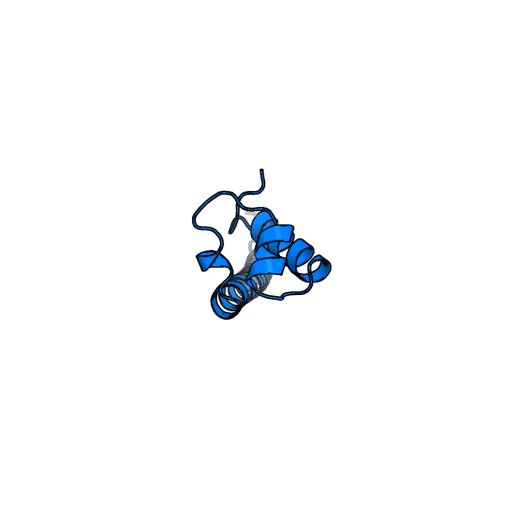.00 81.75 72 LYS A CA 1
ATOM 585 C C . LYS A 1 72 ? -15.868 5.917 -1.804 1.00 81.75 72 LYS A C 1
ATOM 587 O O . LYS A 1 72 ? -15.167 6.379 -0.875 1.00 81.75 72 LYS A O 1
#

Organism: Gottschalkia purinilytica (NCBI:txid1503)

InterPro domains:
  IPR012967 Caffeic acid 3-O-methyltransferase-like, dimerisation domain [PF08100] (15-71)
  IPR036388 Winged helix-like DNA-binding domain superfamily [G3DSA:1.10.10.10] (4-72)
  IPR036390 Winged helix DNA-binding domain superfamily [SSF46785] (10-71)

Secondary structure (DSSP, 8-state):
---GGG--HHHHHHHHHHHHHHHHHHHHHTTGGGGGSS---HHHHHHHH---HHHHHHHHHHHHHTTSS---

Radius of gyration: 16.55 Å; chains: 1; bounding box: 33×19×56 Å

Sequence (72 aa):
MEDIKYNPKPYYNMVQNYKETQLLFSAIRLDIFSELSEFISAEEIAMNTGYNKRSLGFYLNTLASIGLLEKK

pLDDT: mean 91.64, std 11.35, range [43.62, 98.12]